Protein 9GHK (pdb70)

Radius of gyration: 14.53 Å; Cα contacts (8 Å, |Δi|>4): 313; chains: 3; bounding box: 28×45×26 Å

Nearest PDB structures (foldseek):
  3uf4-assembly1_A  TM=1.000E+00  e=3.881E-10  Mus musculus
  7a2n-assembly3_C  TM=9.849E-01  e=8.789E-10  Homo sapiens
  4rty-assembly1_A  TM=9.835E-01  e=8.083E-09  Gallus gallus
  4rtv-assembly1_A  TM=9.738E-01  e=1.021E-08  Gallus gallus
  7a32-assembly1_A  TM=9.424E-01  e=4.779E-09  Gallus gallus

Solvent-accessible surface area: 6834 Å² total; per-residue (Å²): 96,43,22,76,41,73,63,2,28,2,28,68,100,12,143,37,167,62,169,96,16,16,68,12,99,147,32,8,85,0,61,20,81,67,14,74,144,8,79,95,0,60,0,95,2,88,94,85,41,110,64,7,99,0,8,0,36,50,0,7,17,76,153,53,38,29,3,14,8,78,40,96,11,188,86,170,87,34,10,44,2,112,143,32,22,77,0,61,43,80,50,65,101,116,42,42,57,49,57,0,95,0,81,106,86,38,66,66,9,72,0,0,4,1,8,2,1,72,116,120,7,31,46,4,83,28

Organism: Homo sapiens (NCBI:txid9606)

GO terms:
  GO:0004713 protein tyrosine kinase activity (F, IDA)
  GO:0045121 membrane raft (C, IDA)
  GO:0030101 natural killer cell activation (P, IDA)
  GO:0004715 non-membrane spanning protein tyrosine kinase activity (F, IDA)
  GO:0016004 phospholipase activator activity (F, IDA)
  GO:0030425 dendrite (C, IDA)
  GO:0007216 G protein-coupled glutamate receptor signaling pathway (P, IDA)
  GO:0003015 heart process (P, IGI)
  GO:0004713 protein tyrosine kinase activity (F, TAS)
  GO:0045121 membrane raft (C, TAS)
  GO:1905477 positive regulation of protein localization to membrane (P, TAS)
  GO:0097062 dendritic spine maintenance (P, TAS)
  GO:0048156 tau protein binding (F, TAS)
  GO:0035556 intracellular signal transduction (P, IMP)
  GO:0045121 membrane raft (C, IMP)
  GO:1904646 cellular response to amyloid-beta (P, IMP)
  GO:0097110 scaffold protein binding (F, IPI)
  GO:0043274 phospholipase binding (F, IPI)
  GO:0019899 enzyme binding (F, IPI)
  GO:0001664 G protein-coupled receptor binding (F, IPI)

Sequence (126 aa):
GGTGVVTLFVALYDYEEARRTEEDDLSFHHKGEKFQILNSSEGDWWEARRSLTTGETGYIPSNYVAPVTLFVALYDYEARTEDDLSFHKGEKFQILNSSSEGDWWEARSLTTGEETGYIPSNYVAPVSLPTPPT

Secondary structure (DSSP, 8-state):
---S--EEEESS-B--SSTTBPPB-TT-EEEEEE-TTSSEEEEEETTT--EEEEEGGGEEE-/--EEESS-B---STTBPPB-TT-EEEEEE-SSSSEEEEEETTT--EEEEEGGGEEE-/-PPPP--

InterPro domains:
  IPR000719 Protein kinase domain [PS50011] (271-524)
  IPR000980 SH2 domain [PF00017] (149-231)
  IPR000980 SH2 domain [PS50001] (149-246)
  IPR000980 SH2 domain [SM00252] (147-237)
  IPR001245 Serine-threonine/tyrosine-protein kinase, catalytic domain [PF07714] (271-520)
  IPR001245 Serine-threonine/tyrosine-protein kinase, catalytic domain [PR00109] (342-355)
  IPR001245 Serine-threonine/tyrosine-protein kinase, catalytic domain [PR00109] (380-398)
  IPR001245 Serine-threonine/tyrosine-protein kinase, catalytic domain [PR00109] (428-438)
  IPR001245 Serine-threonine/tyrosine-protein kinase, catalytic domain [PR00109] (447-469)
  IPR001245 Serine-threonine/tyrosine-protein kinase, catalytic domain [PR00109] (491-513)
  IPR001452 SH3 domain [PF00018] (88-135)
  IPR001452 SH3 domain [PR00452] (85-95)
  IPR001452 SH3 domain [PR00452] (99-114)
  IPR001452 SH3 domain [PR00452] (116-125)
  IPR001452 SH3 domain [PR00452] (129-141)
  IPR001452 SH3 domain [PS50002] (82-143)
  IPR001452 SH3 domain [SM00326] (85-142)
  IPR008266 Tyrosine-protein kinase, active site [PS00109] (386-398)
  IPR011009 Protein kinase-like domain superfamily [SSF56112] (258-529)
  IPR017441 Protein kinase, ATP binding site [PS00107] (277-299)

Foldseek 3Di:
DDDPAFKKFFCAFADDPDPQADTDGGGWIWGWDACPVPQWTWIATPVPRDTGIDGPVRIDHD/DKKFFCAFDDDPDDFEDGDGGGWIWDFDACPPPQWTWIATPVPRDIGTDRNVRIDDD/DDDDDPD

B-factor: mean 19.96, std 8.54, range [9.59, 63.03]

Structure (mmCIF, N/CA/C/O backbone):
data_9GHK
#
_entry.id   9GHK
#
_cell.length_a   35.631
_cell.length_b   54.163
_cell.length_c   66.868
_cell.angle_alpha   90.00
_cell.angle_beta   90.00
_cell.angle_gamma   90.00
#
_symmetry.space_group_name_H-M   'P 21 21 21'
#
loop_
_entity.id
_entity.type
_entity.pdbx_description
1 polymer 'Isoform 2 of Tyrosine-protein kinase Fyn'
2 polymer 'Tau peptide ARG-THR-PRO-SER-LEU-PRO-THR-PRO-PRO-THR'
3 non-polymer 'SODIUM ION'
4 water water
#
loop_
_atom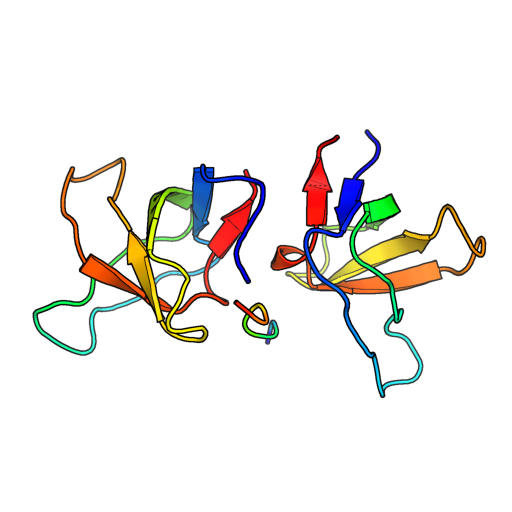_site.group_PDB
_atom_site.id
_atom_site.type_symbol
_atom_site.label_atom_id
_atom_site.label_alt_id
_atom_site.label_comp_id
_atom_site.label_asym_id
_atom_site.label_entity_id
_atom_site.label_seq_id
_atom_site.pdbx_PDB_ins_code
_atom_site.Cartn_x
_atom_site.Cartn_y
_atom_site.Cartn_z
_atom_site.occupancy
_atom_site.B_iso_or_equiv
_atom_site.auth_seq_id
_atom_site.auth_comp_id
_atom_site.auth_asym_id
_atom_site.auth_atom_id
_atom_site.pdbx_PDB_model_num
ATOM 1 N N . GLY A 1 1 ? 45.341 31.815 5.664 1.00 42.59 80 GLY A N 1
ATOM 2 C CA . GLY A 1 1 ? 44.249 30.748 5.477 1.00 33.03 80 GLY A CA 1
ATOM 3 C C . GLY A 1 1 ? 42.950 31.468 5.100 1.00 30.32 80 GLY A C 1
ATOM 4 O O . GLY A 1 1 ? 42.543 32.394 5.830 1.00 27.16 80 GLY A O 1
ATOM 5 N N . GLY A 1 2 ? 42.312 31.129 3.977 1.00 23.37 81 GLY A N 1
ATOM 6 C CA . GLY A 1 2 ? 41.092 31.836 3.547 1.00 22.40 81 GLY A CA 1
ATOM 7 C C . GLY A 1 2 ? 40.029 30.924 2.985 1.00 23.27 81 GLY A C 1
ATOM 8 O O . GLY A 1 2 ? 40.130 29.699 3.121 1.00 23.41 81 GLY A O 1
ATOM 9 N N . THR A 1 3 ? 38.999 31.525 2.379 1.00 19.89 82 THR A N 1
ATOM 10 C CA . THR A 1 3 ? 37.893 30.788 1.713 1.00 23.01 82 THR A CA 1
ATOM 11 C C . THR A 1 3 ? 38.057 30.776 0.184 1.00 30.35 82 THR A C 1
ATOM 12 O O . THR A 1 3 ? 38.159 31.868 -0.386 1.00 32.69 82 THR A O 1
ATOM 16 N N . GLY A 1 4 ? 37.974 29.601 -0.465 1.00 26.31 83 GLY A N 1
ATOM 17 C CA . GLY A 1 4 ? 38.203 29.489 -1.927 1.00 30.68 83 GLY A CA 1
ATOM 18 C C . GLY A 1 4 ? 37.069 30.099 -2.742 1.00 26.27 83 GLY A C 1
ATOM 19 O O . GLY A 1 4 ? 37.264 30.401 -3.936 1.00 42.93 83 GLY A O 1
ATOM 20 N N A VAL A 1 5 ? 35.876 30.199 -2.158 0.50 29.20 84 VAL A N 1
ATOM 21 N N B VAL A 1 5 ? 35.905 30.271 -2.092 0.50 25.23 84 VAL A N 1
ATOM 22 C CA A VAL A 1 5 ? 34.727 30.906 -2.789 0.50 26.69 84 VAL A CA 1
ATOM 23 C CA B VAL A 1 5 ? 34.667 30.905 -2.642 0.50 18.70 84 VAL A CA 1
ATOM 24 C C A VAL A 1 5 ? 34.735 32.325 -2.217 0.50 22.50 84 VAL A C 1
ATOM 25 C C B VAL A 1 5 ? 34.525 32.312 -2.066 0.50 20.29 84 VAL A C 1
ATOM 26 O O A VAL A 1 5 ? 35.457 32.534 -1.215 0.50 26.71 84 VAL A O 1
ATOM 27 O O B VAL A 1 5 ? 34.815 32.499 -0.878 0.50 15.45 84 VAL A O 1
ATOM 34 N N . THR A 1 6 ? 34.027 33.275 -2.843 1.00 19.31 85 THR A N 1
ATOM 35 C CA . THR A 1 6 ? 33.973 34.669 -2.336 1.00 19.73 85 THR A CA 1
ATOM 36 C C . THR A 1 6 ? 32.545 35.208 -2.260 1.00 19.45 85 THR A C 1
ATOM 37 O O . THR A 1 6 ? 32.472 36.287 -1.657 1.00 21.20 85 THR A O 1
ATOM 41 N N . LEU A 1 7 ? 31.523 34.460 -2.738 1.00 19.50 86 LEU A N 1
ATOM 42 C CA . LEU A 1 7 ? 30.069 34.881 -2.774 1.00 16.59 86 LEU A CA 1
ATOM 43 C C . LEU A 1 7 ? 29.256 34.043 -1.786 1.00 15.07 86 LEU A C 1
ATOM 44 O O . LEU A 1 7 ? 29.235 32.786 -1.872 1.00 17.72 86 LEU A O 1
ATOM 49 N N . PHE A 1 8 ? 28.712 34.685 -0.772 1.00 14.53 87 PHE A N 1
ATOM 50 C CA . PHE A 1 8 ? 28.131 34.089 0.439 1.00 12.98 87 PHE A CA 1
ATOM 51 C C . PHE A 1 8 ? 26.717 34.569 0.612 1.00 12.95 87 PHE A C 1
ATOM 52 O O . PHE A 1 8 ? 26.334 35.658 0.126 1.00 16.28 87 PHE A O 1
ATOM 60 N N . VAL A 1 9 ? 25.937 33.804 1.328 1.00 13.85 88 VAL A N 1
ATOM 61 C CA . VAL A 1 9 ? 24.546 34.073 1.698 1.00 13.96 88 VAL A CA 1
ATOM 62 C C . VAL A 1 9 ? 24.407 34.008 3.205 1.00 12.99 88 VAL A C 1
AT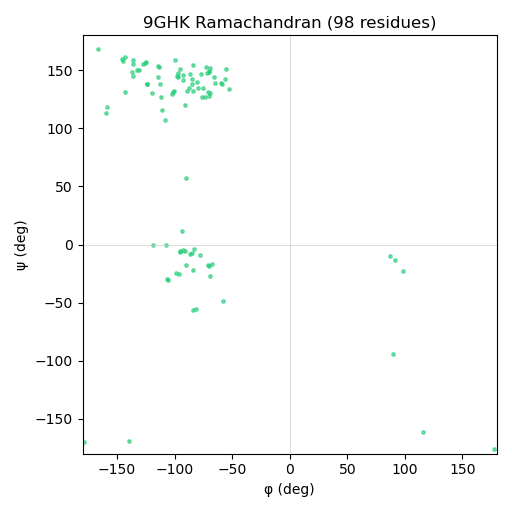OM 63 O O . VAL A 1 9 ? 24.908 33.093 3.861 1.00 14.25 88 VAL A O 1
ATOM 67 N N . ALA A 1 10 ? 23.650 34.938 3.771 1.00 14.31 89 ALA A N 1
ATOM 68 C CA . ALA A 1 10 ? 23.278 34.927 5.207 1.00 15.92 89 ALA A CA 1
ATOM 69 C C . ALA A 1 10 ? 22.277 33.804 5.498 1.00 13.93 89 ALA A C 1
ATOM 70 O O . ALA A 1 10 ? 21.253 33.636 4.777 1.00 13.87 89 ALA A O 1
ATOM 72 N N . LEU A 1 11 ? 22.602 33.048 6.550 1.00 13.97 90 LEU A N 1
ATOM 73 C CA . LEU A 1 11 ? 21.733 31.965 7.031 1.00 14.29 90 LEU A CA 1
ATOM 74 C C . LEU A 1 11 ? 20.746 32.475 8.075 1.00 14.28 90 LEU A C 1
ATOM 75 O O . LEU A 1 11 ? 19.770 31.766 8.387 1.00 16.30 90 LEU A O 1
ATOM 80 N N . TYR A 1 12 ? 20.997 33.635 8.661 1.00 14.43 91 TYR A N 1
ATOM 81 C CA . TYR A 1 12 ? 20.258 34.178 9.811 1.00 14.56 91 TYR A CA 1
ATOM 82 C C . TYR A 1 12 ? 20.228 35.690 9.627 1.00 13.99 91 TYR A C 1
ATOM 83 O O . TYR A 1 12 ? 21.100 36.271 8.973 1.00 14.94 91 TYR A O 1
ATOM 92 N N . ASP A 1 13 ? 19.273 36.310 10.301 1.00 14.30 92 ASP A N 1
ATOM 93 C CA . ASP A 1 13 ? 19.267 37.761 10.521 1.00 15.75 92 ASP A CA 1
ATOM 94 C C . ASP A 1 13 ? 20.394 38.111 11.490 1.00 12.31 92 ASP A C 1
ATOM 95 O O . ASP A 1 13 ? 20.695 37.338 12.411 1.00 16.45 92 ASP A O 1
ATOM 100 N N . TYR A 1 14 ? 20.948 39.287 11.318 1.00 13.31 93 TYR A N 1
ATOM 101 C CA . TYR A 1 14 ? 21.968 39.846 12.243 1.00 13.96 93 TYR A CA 1
ATOM 102 C C . TYR A 1 14 ? 21.787 41.355 12.400 1.00 13.89 93 TYR A C 1
ATOM 103 O O . TYR A 1 14 ? 21.703 42.065 11.398 1.00 15.96 93 TYR A O 1
ATOM 112 N N A GLU A 1 15 ? 21.812 41.808 13.654 0.50 16.39 94 GLU A N 1
ATOM 113 N N B GLU A 1 15 ? 21.797 41.821 13.652 0.50 16.33 94 GLU A N 1
ATOM 114 C CA A GLU A 1 15 ? 21.813 43.230 14.054 0.50 17.21 94 GLU A CA 1
ATOM 115 C CA B GLU A 1 15 ? 21.780 43.250 14.049 0.50 17.79 94 GLU A CA 1
ATOM 116 C C A GLU A 1 15 ? 23.234 43.646 14.446 0.50 15.32 94 GLU A C 1
ATOM 117 C C B GLU A 1 15 ? 23.201 43.661 14.454 0.50 16.11 94 GLU A C 1
ATOM 118 O O A GLU A 1 15 ? 23.820 43.047 15.371 0.50 17.97 94 GLU A O 1
ATOM 119 O O B GLU A 1 15 ? 23.764 43.049 15.381 0.50 18.88 94 GLU A O 1
ATOM 130 N N . ALA A 1 16 ? 23.734 44.661 13.767 1.00 14.82 95 ALA A N 1
ATOM 131 C CA . ALA A 1 16 ? 25.050 45.228 14.071 1.00 15.64 95 ALA A CA 1
ATOM 132 C C . ALA A 1 16 ? 25.212 45.417 15.593 1.00 17.46 95 ALA A C 1
ATOM 133 O O . ALA A 1 16 ? 24.316 45.952 16.227 1.00 18.74 95 ALA A O 1
ATOM 135 N N A ARG A 1 17 ? 26.373 45.026 16.134 0.50 19.95 96 ARG A N 1
ATOM 136 N N B ARG A 1 17 ? 26.375 45.030 16.143 0.50 17.54 96 ARG A N 1
ATOM 137 C CA A ARG A 1 17 ? 26.698 45.183 17.576 0.50 19.90 96 ARG A CA 1
ATOM 138 C CA B ARG A 1 17 ? 26.721 45.221 17.582 0.50 16.86 96 ARG A CA 1
ATOM 139 C C A ARG A 1 17 ? 27.713 46.333 17.749 0.50 21.29 96 ARG A C 1
ATOM 140 C C B ARG A 1 17 ? 27.652 46.426 17.753 0.50 18.01 96 ARG A C 1
ATOM 141 O O A ARG A 1 17 ? 28.043 46.686 18.900 0.50 22.56 96 ARG A O 1
ATOM 142 O O B ARG A 1 17 ? 27.922 46.850 18.896 0.50 23.43 96 ARG A O 1
ATOM 157 N N . THR A 1 18 ? 28.177 46.910 16.637 1.00 18.59 97 THR A N 1
ATOM 158 C CA . THR A 1 18 ? 29.111 48.040 16.629 1.00 18.29 97 THR A CA 1
ATOM 159 C C . THR A 1 18 ? 28.916 48.781 15.305 1.00 18.71 97 THR A C 1
ATOM 160 O O . THR A 1 18 ? 28.369 48.190 14.336 1.00 20.42 97 THR A O 1
ATOM 164 N N A GLU A 1 19 ? 29.367 50.024 15.253 0.50 21.79 98 GLU A N 1
ATOM 165 N N B GLU A 1 19 ? 29.362 50.034 15.279 0.50 23.77 98 GLU A N 1
ATOM 166 C CA A GLU A 1 19 ? 29.133 50.919 14.092 0.50 22.70 98 GLU A CA 1
ATOM 167 C CA B GLU A 1 19 ? 29.248 50.953 14.115 0.50 25.50 98 GLU A CA 1
ATOM 168 C C A GLU A 1 19 ? 29.763 50.329 12.813 0.50 20.03 98 GLU A C 1
ATOM 169 C C B GLU A 1 19 ? 29.715 50.258 12.832 0.50 20.35 98 GLU A C 1
ATOM 170 O O A GLU A 1 19 ? 29.235 50.569 11.733 0.50 21.69 98 GLU A O 1
ATOM 171 O O B GLU A 1 19 ? 28.996 50.294 11.825 0.50 22.07 98 GLU A O 1
ATOM 182 N N . ASP A 1 20 ? 30.848 49.559 12.906 1.00 20.55 99 ASP A N 1
ATOM 183 C CA . ASP A 1 20 ? 31.507 49.006 11.708 1.00 21.24 99 ASP A CA 1
ATOM 184 C C . ASP A 1 20 ? 30.956 47.643 11.307 1.00 17.16 99 ASP A C 1
ATOM 185 O O . ASP A 1 20 ? 31.398 47.161 10.274 1.00 17.66 99 ASP A O 1
ATOM 190 N N . ASP A 1 21 ? 30.021 47.087 12.063 1.00 15.14 100 ASP A N 1
ATOM 191 C CA . ASP A 1 21 ? 29.290 45.898 11.630 1.00 14.19 100 ASP A CA 1
ATOM 192 C C . ASP A 1 21 ? 28.287 46.224 10.516 1.00 15.17 100 ASP A C 1
ATOM 193 O O . ASP A 1 21 ? 27.653 47.274 10.561 1.00 16.36 100 ASP A O 1
ATOM 198 N N . LEU A 1 22 ? 27.973 45.231 9.663 1.00 13.78 101 LEU A N 1
ATOM 199 C CA . LEU A 1 22 ? 26.725 45.241 8.862 1.00 12.74 101 LEU A CA 1
ATOM 200 C C . LEU A 1 22 ? 25.626 44.633 9.711 1.00 12.49 101 LEU A C 1
ATOM 201 O O . LEU A 1 22 ? 25.872 43.718 10.461 1.00 19.33 101 LEU A O 1
ATOM 206 N N . SER A 1 23 ? 24.412 45.128 9.516 1.00 13.81 102 SER A N 1
ATOM 207 C CA . SER A 1 23 ? 23.187 44.393 9.817 1.00 14.93 102 SER A CA 1
ATOM 208 C C . SER A 1 23 ? 22.716 43.713 8.524 1.00 12.64 102 SER A C 1
ATOM 209 O O . SER A 1 23 ? 22.940 44.237 7.420 1.00 15.63 102 SER A O 1
ATOM 212 N N . PHE A 1 24 ? 22.026 42.586 8.656 1.00 14.36 103 PHE A N 1
ATOM 213 C CA . PHE A 1 24 ? 21.559 41.918 7.431 1.00 14.47 103 PHE A CA 1
ATOM 214 C C . PHE A 1 24 ? 20.427 40.982 7.783 1.00 12.97 103 PHE A C 1
ATOM 215 O O . PHE A 1 24 ? 20.150 40.713 8.984 1.00 14.31 103 PHE A O 1
ATOM 223 N N A HIS A 1 25 ? 19.748 40.521 6.740 0.50 15.09 104 HIS A N 1
ATOM 224 N N B HIS A 1 25 ? 19.785 40.500 6.732 0.50 15.43 104 HIS A N 1
ATOM 225 C CA A HIS A 1 25 ? 18.661 39.536 6.846 0.50 13.97 104 HIS A CA 1
ATOM 226 C CA B HIS A 1 25 ? 18.676 39.547 6.819 0.50 14.53 104 HIS A CA 1
ATOM 227 C C A HIS A 1 25 ? 19.043 38.237 6.157 0.50 14.78 104 HIS A C 1
ATOM 228 C C B HIS A 1 25 ? 19.046 38.235 6.152 0.50 14.98 104 HIS A C 1
ATOM 229 O O A HIS A 1 25 ? 19.845 38.237 5.190 0.50 15.39 104 HIS A O 1
ATOM 230 O O B HIS A 1 25 ? 19.848 38.227 5.189 0.50 15.76 104 HIS A O 1
ATOM 243 N N . LYS A 1 26 ? 18.411 37.163 6.618 1.00 14.46 105 LYS A N 1
ATOM 244 C CA . LYS A 1 26 ? 18.585 35.831 5.996 1.00 14.23 105 LYS A CA 1
ATOM 245 C C . LYS A 1 26 ? 18.399 35.949 4.481 1.00 16.13 105 LYS A C 1
ATOM 246 O O . LYS A 1 26 ? 17.382 36.594 4.047 1.00 15.49 105 LYS A O 1
ATOM 252 N N . GLY A 1 27 ? 19.282 35.361 3.700 1.00 16.28 106 GLY A N 1
ATOM 253 C CA . GLY A 1 27 ? 19.178 35.397 2.235 1.00 15.20 106 GLY A CA 1
ATOM 254 C C . GLY A 1 27 ? 20.051 36.447 1.587 1.00 13.12 106 GLY A C 1
ATOM 255 O O . GLY A 1 27 ? 20.272 36.370 0.390 1.00 14.21 106 GLY A O 1
ATOM 256 N N . GLU A 1 28 ? 20.422 37.473 2.345 1.00 13.51 107 GLU A N 1
ATOM 257 C CA . GLU A 1 28 ? 21.230 38.601 1.809 1.00 12.91 107 GLU A CA 1
ATOM 258 C C . GLU A 1 28 ? 22.522 38.041 1.267 1.00 14.20 107 GLU A C 1
ATOM 259 O O . GLU A 1 28 ? 23.141 37.115 1.934 1.00 14.28 107 GLU A O 1
ATOM 265 N N . LYS A 1 29 ? 22.964 38.526 0.103 1.00 15.63 108 LYS A N 1
ATOM 266 C CA . LYS A 1 29 ? 24.232 38.091 -0.524 1.00 18.75 108 LYS A CA 1
ATOM 267 C C . LYS A 1 29 ? 25.390 39.040 -0.224 1.00 17.37 108 LYS A C 1
ATOM 268 O O . LYS A 1 29 ? 25.174 40.198 -0.135 1.00 21.62 108 LYS A O 1
ATOM 274 N N . PHE A 1 30 ? 26.566 38.483 -0.130 1.00 17.09 109 PHE A N 1
ATOM 275 C CA . PHE A 1 30 ? 27.798 39.193 0.229 1.00 17.34 109 PHE A CA 1
ATOM 276 C C . PHE A 1 30 ? 28.950 38.786 -0.656 1.00 15.14 109 PHE A C 1
ATOM 277 O O . PHE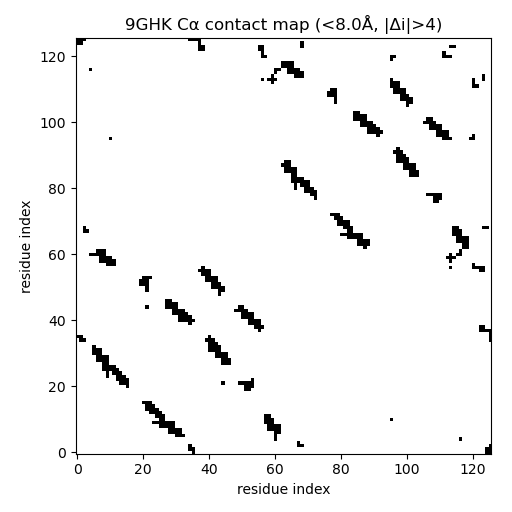 A 1 30 ? 29.097 37.617 -1.011 1.00 14.04 109 PHE A O 1
ATOM 285 N N . GLN A 1 31 ? 29.828 39.752 -0.950 1.00 13.64 110 GLN A N 1
ATOM 286 C CA . GLN A 1 31 ? 31.196 39.457 -1.421 1.00 13.52 110 GLN A CA 1
ATOM 287 C C . GLN A 1 31 ? 32.117 39.634 -0.180 1.00 11.35 110 GLN A C 1
ATOM 288 O O . GLN A 1 31 ? 32.024 40.618 0.748 1.00 12.86 110 GLN A O 1
ATOM 294 N N . ILE A 1 32 ? 32.977 38.648 0.023 1.00 14.64 111 ILE A N 1
ATOM 295 C CA . ILE A 1 32 ? 33.881 38.689 1.194 1.00 16.46 111 ILE A CA 1
ATOM 296 C C . ILE A 1 32 ? 35.146 39.414 0.776 1.00 14.13 111 ILE A C 1
ATOM 297 O O . ILE A 1 32 ? 35.694 39.117 -0.330 1.00 14.37 111 ILE A O 1
ATOM 302 N N . LEU A 1 33 ? 35.559 40.358 1.627 1.00 11.59 112 LEU A N 1
ATOM 303 C CA . LEU A 1 33 ? 36.693 41.242 1.313 1.00 12.88 112 LEU A CA 1
ATOM 304 C C . LEU A 1 33 ? 37.929 40.879 2.125 1.00 12.47 112 LEU A C 1
ATOM 305 O O . LEU A 1 33 ? 39.064 41.202 1.707 1.00 12.89 112 LEU A O 1
ATOM 310 N N . ASN A 1 34 ? 37.721 40.334 3.327 1.00 11.56 113 ASN A N 1
ATOM 311 C CA . ASN A 1 34 ? 38.866 39.953 4.201 1.00 12.01 113 ASN A CA 1
ATOM 312 C C . ASN A 1 34 ? 38.321 38.933 5.185 1.00 13.46 113 ASN A C 1
ATOM 313 O O . ASN A 1 34 ? 37.466 39.216 6.011 1.00 14.50 113 ASN A O 1
ATOM 318 N N . SER A 1 35 ? 38.871 37.731 5.125 1.00 13.00 114 SER A N 1
ATOM 319 C CA . SER A 1 35 ? 38.491 36.638 6.039 1.00 12.69 114 SER A CA 1
ATOM 320 C C . SER A 1 35 ? 39.614 36.375 7.053 1.00 13.06 114 SER A C 1
ATOM 321 O O . SER A 1 35 ? 39.526 35.472 7.907 1.00 13.29 114 SER A O 1
ATOM 324 N N . SER A 1 36 ? 40.709 37.114 6.956 1.00 12.82 115 SER A N 1
ATOM 325 C CA . SER A 1 36 ? 41.985 36.748 7.640 1.00 13.87 115 SER A CA 1
ATOM 326 C C . SER A 1 36 ? 41.915 36.840 9.186 1.00 13.57 115 SER A C 1
ATOM 327 O O . SER A 1 36 ? 42.814 36.285 9.805 1.00 19.93 115 SER A O 1
ATOM 330 N N . GLU A 1 37 ? 40.917 37.520 9.774 1.00 14.95 116 GLU A N 1
ATOM 331 C CA . GLU A 1 37 ? 40.738 37.649 11.258 1.00 16.45 116 GLU A CA 1
ATOM 332 C C . GLU A 1 37 ? 39.944 36.472 11.837 1.00 14.62 116 GLU A C 1
ATOM 333 O O . GLU A 1 37 ? 39.821 36.384 13.070 1.00 18.07 116 GLU A O 1
ATOM 339 N N . GLY A 1 38 ? 39.393 35.607 10.989 1.00 16.38 117 GLY A N 1
ATOM 340 C CA . GLY A 1 38 ? 38.760 34.391 11.489 1.00 16.57 117 GLY A CA 1
ATOM 341 C C . GLY A 1 38 ? 37.291 34.565 11.805 1.00 15.05 117 GLY A C 1
ATOM 342 O O . GLY A 1 38 ? 36.412 34.366 10.889 1.00 19.35 117 GLY A O 1
ATOM 343 N N . ASP A 1 39 ? 36.977 34.872 13.063 1.00 15.20 118 ASP A N 1
ATOM 344 C CA . ASP A 1 39 ? 35.553 34.862 13.530 1.00 15.23 118 ASP A CA 1
ATOM 345 C C . ASP A 1 39 ? 34.720 36.001 12.913 1.00 14.62 118 ASP A C 1
ATOM 346 O O . ASP A 1 39 ? 33.520 35.852 12.788 1.00 17.25 118 ASP A O 1
ATOM 351 N N . TRP A 1 40 ? 35.393 37.081 12.554 1.00 13.02 119 TRP A N 1
ATOM 352 C CA . TRP A 1 40 ? 34.759 38.278 11.943 1.00 12.12 119 TRP A CA 1
ATOM 353 C C . TRP A 1 40 ? 35.364 38.483 10.565 1.00 12.60 119 TRP A C 1
ATOM 354 O O . TRP A 1 40 ? 36.596 38.573 10.482 1.00 12.96 119 TRP A O 1
ATOM 365 N N . TRP A 1 41 ? 34.509 38.665 9.565 1.00 13.74 120 TRP A N 1
ATOM 366 C CA . TRP A 1 41 ? 34.918 38.888 8.164 1.00 13.26 120 TRP A CA 1
ATOM 367 C C . TRP A 1 41 ? 34.508 40.287 7.736 1.00 13.05 120 TRP A C 1
ATOM 368 O O . TRP A 1 41 ? 33.406 40.709 8.103 1.00 12.64 120 TRP A O 1
ATOM 379 N N . GLU A 1 42 ? 35.332 40.913 6.916 1.00 12.15 121 GLU A N 1
ATOM 380 C CA . GLU A 1 42 ? 34.857 42.140 6.245 1.00 13.09 121 GLU A CA 1
ATOM 381 C C . GLU A 1 42 ? 34.156 41.694 4.970 1.00 13.44 121 GLU A C 1
ATOM 382 O O . GLU A 1 42 ? 34.710 40.865 4.206 1.00 13.57 121 GLU A O 1
ATOM 388 N N . ALA A 1 43 ? 32.981 42.266 4.692 1.00 14.74 122 ALA A N 1
ATOM 389 C CA . ALA A 1 43 ? 32.169 41.898 3.537 1.00 15.19 122 ALA A CA 1
ATOM 390 C C . ALA A 1 43 ? 31.507 43.135 2.958 1.00 15.21 122 ALA A C 1
ATOM 391 O O . ALA A 1 43 ? 31.396 44.165 3.690 1.00 14.69 122 ALA A O 1
ATOM 393 N N A ARG A 1 44 ? 31.106 43.027 1.692 0.50 17.72 123 ARG A N 1
ATOM 394 N N B ARG A 1 44 ? 31.098 43.023 1.696 0.50 17.53 123 ARG A N 1
ATOM 395 C CA A ARG A 1 44 ? 30.214 43.982 1.041 0.50 17.28 123 ARG A CA 1
ATOM 396 C CA B ARG A 1 44 ? 30.222 43.985 1.033 0.50 15.44 123 ARG A CA 1
ATOM 397 C C A ARG A 1 44 ? 28.861 43.332 0.913 0.50 15.74 123 ARG A C 1
ATOM 398 C C B ARG A 1 44 ? 28.866 43.340 0.904 0.50 14.53 123 ARG A C 1
ATOM 399 O O A ARG A 1 44 ? 28.736 42.287 0.288 0.50 17.33 123 ARG A O 1
ATOM 400 O O B ARG A 1 44 ? 28.744 42.290 0.288 0.50 16.12 123 ARG A O 1
ATOM 415 N N . SER A 1 45 ? 27.832 44.034 1.376 1.00 18.03 124 SER A N 1
ATOM 416 C CA . SER A 1 45 ? 26.447 43.624 1.113 1.00 14.70 124 SER A CA 1
ATOM 417 C C . SER A 1 45 ? 26.151 43.844 -0.352 1.00 14.30 124 SER A C 1
ATOM 418 O O . SER A 1 45 ? 26.278 45.001 -0.791 1.00 18.63 124 SER A O 1
ATOM 421 N N . LEU A 1 46 ? 25.609 42.884 -1.088 1.00 14.29 125 LEU A N 1
ATOM 422 C CA . LEU A 1 46 ? 25.233 43.052 -2.493 1.00 13.09 125 LEU A CA 1
ATOM 423 C C . LEU A 1 46 ? 23.813 43.663 -2.541 1.00 12.52 125 LEU A C 1
ATOM 424 O O . LEU A 1 46 ? 23.356 43.948 -3.658 1.00 15.42 125 LEU A O 1
ATOM 429 N N . THR A 1 47 ? 23.118 43.804 -1.414 1.00 13.39 126 THR A N 1
ATOM 430 C CA . THR A 1 47 ? 21.853 44.588 -1.322 1.00 12.97 126 THR A CA 1
ATOM 431 C C . THR A 1 47 ? 22.159 46.090 -1.191 1.00 14.01 126 THR A C 1
ATOM 432 O O . THR A 1 47 ? 21.667 46.878 -2.026 1.00 15.26 126 THR A O 1
ATOM 436 N N . THR A 1 48 ? 22.949 46.493 -0.192 1.00 15.11 127 THR A N 1
ATOM 437 C CA . THR A 1 48 ? 23.142 47.914 0.179 1.00 14.25 127 THR A CA 1
ATOM 438 C C . THR A 1 48 ? 24.383 48.483 -0.464 1.00 15.97 127 THR A C 1
ATOM 439 O O . THR A 1 48 ? 24.485 49.738 -0.522 1.00 16.78 127 THR A O 1
ATOM 443 N N . GLY A 1 49 ? 25.376 47.688 -0.800 1.00 16.27 128 GLY A N 1
ATOM 444 C CA . GLY A 1 49 ? 26.663 48.229 -1.280 1.00 18.94 128 GLY A CA 1
ATOM 445 C C . GLY A 1 49 ? 27.599 48.545 -0.122 1.00 19.07 128 GLY A C 1
ATOM 446 O O . GLY A 1 49 ? 28.744 48.954 -0.395 1.00 21.54 128 GLY A O 1
ATOM 447 N N . GLU A 1 50 ? 27.09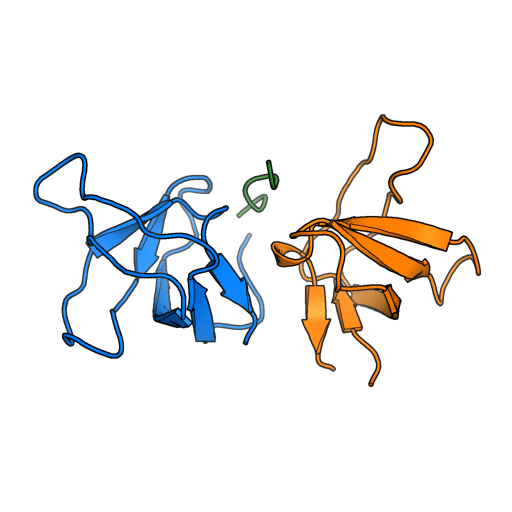9 48.494 1.109 1.00 18.52 129 GLU A N 1
ATOM 448 C CA . GLU A 1 50 ? 27.852 48.855 2.333 1.00 20.84 129 GLU A CA 1
ATOM 449 C C . GLU A 1 50 ? 28.899 47.812 2.644 1.00 16.63 129 GLU A C 1
ATOM 450 O O . GLU A 1 50 ? 28.685 46.622 2.361 1.00 17.77 129 GLU A O 1
ATOM 456 N N . THR A 1 51 ? 30.010 48.213 3.211 1.00 16.59 130 THR A N 1
ATOM 457 C CA . THR A 1 51 ? 31.116 47.363 3.655 1.00 17.96 130 THR A CA 1
ATOM 458 C C . THR A 1 51 ? 31.196 47.424 5.166 1.00 18.41 130 THR A C 1
ATOM 459 O O . THR A 1 51 ? 31.024 48.493 5.779 1.00 16.35 130 THR A O 1
ATOM 463 N N . GLY A 1 52 ? 31.431 46.243 5.765 1.00 17.13 131 GLY A N 1
ATOM 464 C CA . GLY A 1 52 ? 31.555 46.183 7.219 1.00 17.35 131 GLY A CA 1
ATOM 465 C C . GLY A 1 52 ? 31.758 44.746 7.664 1.00 12.76 131 GLY A C 1
ATOM 466 O O . GLY A 1 52 ? 31.887 43.851 6.776 1.00 13.42 131 GLY A O 1
ATOM 467 N N . TYR A 1 53 ? 31.796 44.555 8.967 1.00 14.12 132 TYR A N 1
ATOM 468 C CA . TYR A 1 53 ? 32.089 43.240 9.587 1.00 12.78 132 TYR A CA 1
ATOM 469 C C . TYR A 1 53 ? 30.802 42.434 9.668 1.00 13.17 132 TYR A C 1
ATOM 470 O O . TYR A 1 53 ? 29.708 42.943 9.993 1.00 16.24 132 TYR A O 1
ATOM 479 N N . ILE A 1 54 ? 30.947 41.129 9.439 1.00 12.95 133 ILE A N 1
ATOM 480 C CA . ILE A 1 54 ? 29.897 40.110 9.657 1.00 13.21 133 ILE A CA 1
ATOM 481 C C . ILE A 1 54 ? 30.506 38.968 10.460 1.00 13.26 133 ILE A C 1
ATOM 482 O O . ILE A 1 54 ? 31.683 38.630 10.265 1.00 13.90 133 ILE A O 1
ATOM 487 N N . PRO A 1 55 ? 29.656 38.284 11.267 1.00 12.73 134 PRO A N 1
ATOM 488 C CA . PRO A 1 55 ? 30.097 37.090 11.957 1.00 12.65 134 PRO A CA 1
ATOM 489 C C . PRO A 1 55 ? 30.208 35.936 10.935 1.00 12.63 134 PRO A C 1
ATOM 490 O O . PRO A 1 55 ? 29.279 35.640 10.197 1.00 13.63 134 PRO A O 1
ATOM 494 N N . SER A 1 56 ? 31.369 35.292 10.892 1.00 13.04 135 SER A N 1
ATOM 495 C CA . SER A 1 56 ? 31.671 34.343 9.797 1.00 12.94 135 SER A CA 1
ATOM 496 C C . SER A 1 56 ? 30.847 33.044 9.851 1.00 15.22 135 SER A C 1
ATOM 497 O O . SER A 1 56 ? 30.752 32.421 8.809 1.00 18.13 135 SER A O 1
ATOM 500 N N . ASN A 1 57 ? 30.255 32.703 10.973 1.00 16.40 136 ASN A N 1
ATOM 501 C CA . ASN A 1 57 ? 29.398 31.491 11.035 1.00 14.13 136 ASN A CA 1
ATOM 502 C C . ASN A 1 57 ? 27.952 31.861 10.776 1.00 13.81 136 ASN A C 1
ATOM 503 O O . ASN A 1 57 ? 27.091 30.994 10.995 1.00 16.40 136 ASN A O 1
ATOM 508 N N . TYR A 1 58 ? 27.669 33.073 10.316 1.00 13.71 137 TYR A N 1
ATOM 509 C CA . TYR A 1 58 ? 26.289 33.450 9.910 1.00 13.39 137 TYR A CA 1
ATOM 510 C C . TYR A 1 58 ? 26.066 33.279 8.399 1.00 14.65 137 TYR A C 1
ATOM 511 O O . TYR A 1 58 ? 24.949 33.562 7.877 1.00 14.53 137 TYR A O 1
ATOM 520 N N . VAL A 1 59 ? 27.106 32.965 7.651 1.00 17.39 138 VAL A N 1
ATOM 521 C CA . VAL A 1 59 ? 27.016 32.944 6.172 1.00 17.48 138 VAL A CA 1
ATOM 522 C C . VAL A 1 59 ? 27.542 31.570 5.684 1.00 15.39 138 VAL A C 1
ATOM 523 O O . VAL A 1 59 ? 28.381 30.910 6.355 1.00 16.50 138 VAL A O 1
ATOM 527 N N . ALA A 1 60 ? 27.056 31.215 4.505 1.00 14.86 139 ALA A N 1
ATOM 528 C CA . ALA A 1 60 ? 27.554 30.008 3.817 1.00 15.12 139 ALA A CA 1
ATOM 529 C C . ALA A 1 60 ? 27.780 30.306 2.354 1.00 14.44 139 ALA A C 1
ATOM 530 O O . ALA A 1 60 ? 27.204 31.256 1.793 1.00 15.60 139 ALA A O 1
ATOM 532 N N . PRO A 1 61 ? 28.599 29.545 1.619 1.00 21.43 140 PRO A N 1
ATOM 533 C CA . PRO A 1 61 ? 28.710 29.708 0.175 1.00 24.35 140 PRO A CA 1
ATOM 534 C C . PRO A 1 61 ? 27.362 29.570 -0.551 1.00 23.20 140 PRO A C 1
ATOM 535 O O . PRO A 1 61 ? 26.521 28.763 -0.127 1.00 21.30 140 PRO A O 1
ATOM 539 N N . VAL A 1 62 ? 27.123 30.376 -1.598 1.00 20.64 141 VAL A N 1
ATOM 540 C CA . VAL A 1 62 ? 25.847 30.316 -2.387 1.00 26.97 141 VAL A CA 1
ATOM 541 C C . VAL A 1 62 ? 25.703 28.954 -3.086 1.00 33.66 141 VAL A C 1
ATOM 542 O O . VAL A 1 62 ? 26.650 28.319 -3.548 1.00 35.72 141 VAL A O 1
ATOM 546 N N . THR B 1 6 ? 26.137 17.707 -8.742 1.00 34.66 85 THR B N 1
ATOM 547 C CA . THR B 1 6 ? 25.579 17.945 -7.371 1.00 30.67 85 THR B CA 1
ATOM 548 C C . THR B 1 6 ? 26.593 17.616 -6.251 1.00 23.12 85 THR B C 1
ATOM 549 O O . THR B 1 6 ? 26.221 17.698 -5.072 1.00 21.69 85 THR B O 1
ATOM 553 N N . LEU B 1 7 ? 27.860 17.381 -6.577 1.00 24.60 86 LEU B N 1
ATOM 554 C CA . LEU B 1 7 ? 28.933 17.182 -5.586 1.00 23.88 86 LEU B CA 1
ATOM 555 C C . LEU B 1 7 ? 29.170 18.483 -4.789 1.00 16.32 86 LEU B C 1
ATOM 556 O O . LEU B 1 7 ? 29.129 19.568 -5.405 1.00 19.68 86 LEU B O 1
ATOM 561 N N . PHE B 1 8 ? 29.494 18.374 -3.488 1.00 13.35 87 PHE B N 1
ATOM 562 C CA . PHE B 1 8 ? 30.007 19.502 -2.675 1.00 12.81 87 PHE B CA 1
ATOM 563 C C . PHE B 1 8 ? 31.435 19.237 -2.264 1.00 13.35 87 PHE B C 1
ATOM 564 O O . PHE B 1 8 ? 31.862 18.072 -2.247 1.00 14.80 87 PHE B O 1
ATOM 572 N N . VAL B 1 9 ? 32.188 20.276 -2.039 1.00 13.59 88 VAL B N 1
ATOM 573 C CA . VAL B 1 9 ? 33.611 20.210 -1.684 1.00 12.52 88 VAL B CA 1
ATOM 574 C C . VAL B 1 9 ? 33.855 20.935 -0.374 1.00 11.77 88 VAL B C 1
ATOM 575 O O . VAL B 1 9 ? 33.338 22.061 -0.221 1.00 14.05 88 VAL B O 1
ATOM 579 N N . ALA B 1 10 ? 34.668 20.394 0.501 1.00 12.43 89 ALA B N 1
ATOM 580 C CA . ALA B 1 10 ? 35.101 21.025 1.758 1.00 11.87 89 ALA B CA 1
ATOM 581 C C . ALA B 1 10 ? 36.043 22.191 1.422 1.00 15.93 89 ALA B C 1
ATOM 582 O O . ALA B 1 10 ? 37.059 22.041 0.725 1.00 17.88 89 ALA B O 1
ATOM 584 N N . LEU B 1 11 ? 35.713 23.370 1.999 1.00 16.37 90 LEU B N 1
ATOM 585 C CA . LEU B 1 11 ? 36.593 24.548 1.873 1.00 13.82 90 LEU B CA 1
ATOM 586 C C . LEU B 1 11 ? 37.690 24.510 2.916 1.00 13.46 90 LEU B C 1
ATOM 587 O O . LEU B 1 11 ? 38.677 25.222 2.740 1.00 14.08 90 LEU B O 1
ATOM 592 N N . TYR B 1 12 ? 37.523 23.781 4.015 1.00 15.53 91 TYR B N 1
ATOM 593 C CA . TYR B 1 12 ? 38.397 23.815 5.188 1.00 16.44 91 TYR B CA 1
ATOM 594 C C . TYR B 1 12 ? 38.470 22.411 5.757 1.00 15.04 91 TYR B C 1
ATOM 595 O O . TYR B 1 12 ? 37.525 21.640 5.565 1.00 16.27 91 TYR B O 1
ATOM 604 N N . ASP B 1 13 ? 39.506 22.141 6.490 1.00 12.66 92 ASP B N 1
ATOM 605 C CA . ASP B 1 13 ? 39.536 20.936 7.337 1.00 13.70 92 ASP B CA 1
ATOM 606 C C . ASP B 1 13 ? 38.556 21.105 8.495 1.00 13.04 92 ASP B C 1
ATOM 607 O O . ASP B 1 13 ? 38.367 22.235 9.005 1.00 13.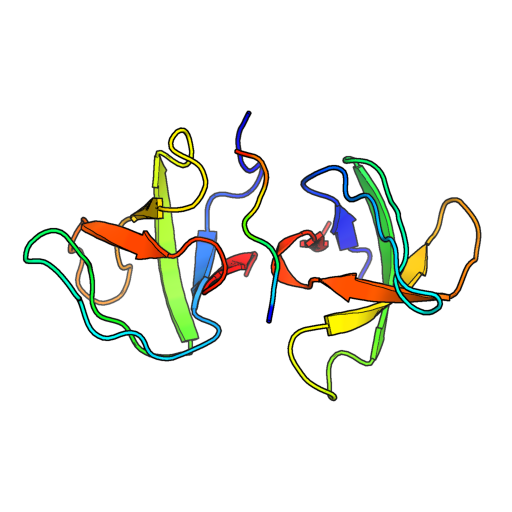74 92 ASP B O 1
ATOM 612 N N . TYR B 1 14 ? 38.001 20.001 8.958 1.00 13.92 93 TYR B N 1
ATOM 613 C CA . TYR B 1 14 ? 37.175 20.020 10.167 1.00 12.68 93 TYR B CA 1
ATOM 614 C C . TYR B 1 14 ? 37.413 18.759 10.974 1.00 12.15 93 TYR B C 1
ATOM 615 O O . TYR B 1 14 ? 37.263 17.654 10.410 1.00 13.86 93 TYR B O 1
ATOM 624 N N . GLU B 1 15 ? 37.642 18.946 12.272 1.00 12.06 94 GLU B N 1
ATOM 625 C CA . GLU B 1 15 ? 37.807 17.825 13.234 1.00 13.73 94 GLU B CA 1
ATOM 626 C C . GLU B 1 15 ? 36.569 17.770 14.106 1.00 13.38 94 GLU B C 1
ATOM 627 O O . GLU B 1 15 ? 36.378 18.617 14.936 1.00 16.49 94 GLU B O 1
ATOM 633 N N . ALA B 1 16 ? 35.766 16.765 13.844 1.00 13.96 95 ALA B N 1
ATOM 634 C CA . ALA B 1 16 ? 34.508 16.501 14.560 1.00 15.35 95 ALA B CA 1
ATOM 635 C C . ALA B 1 16 ? 34.825 15.692 15.822 1.00 14.31 95 ALA B C 1
ATOM 636 O O . ALA B 1 16 ? 35.646 14.759 15.738 1.00 15.12 95 ALA B O 1
ATOM 638 N N . ARG B 1 17 ? 34.188 16.029 16.953 1.00 15.22 96 ARG B N 1
ATOM 639 C CA . ARG B 1 17 ? 34.419 15.347 18.249 1.00 16.49 96 ARG B CA 1
ATOM 640 C C . ARG B 1 17 ? 33.143 14.701 18.756 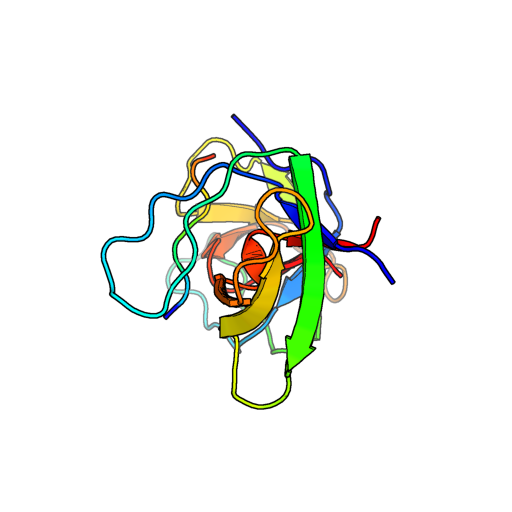1.00 21.14 96 ARG B C 1
ATOM 641 O O . ARG B 1 17 ? 33.209 13.909 19.681 1.00 25.81 96 ARG B O 1
ATOM 649 N N . THR B 1 18 ? 32.074 14.844 18.023 1.00 16.42 97 THR B N 1
ATOM 650 C CA . THR B 1 18 ? 30.810 14.171 18.357 1.00 18.87 97 THR B CA 1
ATOM 651 C C . THR B 1 18 ? 30.617 12.921 17.506 1.00 19.16 97 THR B C 1
ATOM 652 O O . THR B 1 18 ? 31.167 12.846 16.391 1.00 21.41 97 THR B O 1
ATOM 656 N N . GLU B 1 19 ? 29.780 12.015 17.997 1.00 17.35 98 GLU B N 1
ATOM 657 C CA . GLU B 1 19 ? 29.560 10.700 17.361 1.00 20.30 98 GLU B CA 1
ATOM 658 C C . GLU B 1 19 ? 29.081 10.887 15.920 1.00 18.20 98 GLU B C 1
ATOM 659 O O . GLU B 1 19 ? 29.588 10.212 15.015 1.00 23.20 98 GLU B O 1
ATOM 665 N N . ASP B 1 20 ? 28.087 11.743 15.704 1.00 18.28 99 ASP B N 1
ATOM 666 C CA . ASP B 1 20 ? 27.347 11.687 14.416 1.00 19.87 99 ASP B CA 1
ATOM 667 C C . ASP B 1 20 ? 27.924 12.685 13.416 1.00 15.34 99 ASP B C 1
ATOM 668 O O . ASP B 1 20 ? 27.396 12.702 12.291 1.00 15.49 99 ASP B O 1
ATOM 673 N N . ASP B 1 21 ? 28.892 13.530 13.804 1.00 13.55 100 ASP B N 1
ATOM 674 C CA . ASP B 1 21 ? 29.425 14.537 12.866 1.00 12.40 100 ASP B CA 1
ATOM 675 C C . ASP B 1 21 ? 30.640 13.935 12.163 1.00 11.31 100 ASP B C 1
ATOM 676 O O . ASP B 1 21 ? 31.427 13.262 12.839 1.00 14.66 100 ASP B O 1
ATOM 681 N N . LEU B 1 22 ? 30.800 14.225 10.870 1.00 11.54 101 LEU B N 1
ATOM 682 C CA . LEU B 1 22 ? 31.991 13.784 10.108 1.00 12.10 101 LEU B CA 1
ATOM 683 C C . LEU B 1 22 ? 33.175 14.702 10.374 1.00 13.51 101 LEU B C 1
ATOM 684 O O . LEU B 1 22 ? 33.044 15.910 10.248 1.00 13.96 101 LEU B O 1
ATOM 689 N N . SER B 1 23 ? 34.373 14.171 10.503 1.00 13.58 102 SER B N 1
ATOM 690 C CA . SER B 1 23 ? 35.639 14.881 10.267 1.00 12.63 102 SER B CA 1
ATOM 691 C C . SER B 1 23 ? 35.956 14.837 8.780 1.00 12.03 102 SER B C 1
ATOM 692 O O . SER B 1 23 ? 35.624 13.875 8.089 1.00 12.90 102 SER B O 1
ATOM 695 N N . PHE B 1 24 ? 36.726 15.822 8.295 1.00 12.79 103 PHE B N 1
ATOM 696 C CA . PHE B 1 24 ? 37.035 15.841 6.852 1.00 13.56 103 PHE B CA 1
ATOM 697 C C . PHE B 1 24 ? 38.169 16.822 6.649 1.00 13.72 103 PHE B C 1
ATOM 698 O O . PHE B 1 24 ? 38.558 17.603 7.550 1.00 13.70 103 PHE B O 1
ATOM 706 N N . HIS B 1 25 ? 38.717 16.758 5.448 1.00 14.28 104 HIS B N 1
ATOM 707 C CA . HIS B 1 25 ? 39.869 17.574 5.010 1.00 15.03 104 HIS B CA 1
ATOM 708 C C . HIS B 1 25 ? 39.370 18.505 3.911 1.00 14.64 104 HIS B C 1
ATOM 709 O O . HIS B 1 25 ? 38.515 18.178 3.130 1.00 13.30 104 HIS B O 1
ATOM 716 N N . LYS B 1 26 ? 40.064 19.638 3.800 1.00 13.81 105 LYS B N 1
ATOM 717 C CA . LYS B 1 26 ? 39.840 20.555 2.680 1.00 13.64 105 LYS B CA 1
ATOM 718 C C . LYS B 1 26 ? 39.940 19.808 1.359 1.00 13.41 105 LYS B C 1
ATOM 719 O O . LYS B 1 26 ? 40.902 19.031 1.194 1.00 14.80 105 LYS B O 1
ATOM 725 N N . GLY B 1 27 ? 38.994 20.026 0.455 1.00 12.85 106 GLY B N 1
ATOM 726 C CA . GLY B 1 27 ? 38.964 19.337 -0.860 1.00 14.94 106 GLY B CA 1
ATOM 727 C C . GLY B 1 27 ? 38.162 18.026 -0.877 1.00 18.10 106 GLY B C 1
ATOM 728 O O . GLY B 1 27 ? 37.882 17.565 -1.954 1.00 17.78 106 GLY B O 1
ATOM 729 N N . GLU B 1 28 ? 37.828 17.506 0.288 1.00 16.72 107 GLU B N 1
ATOM 730 C CA . GLU B 1 28 ? 37.079 16.215 0.346 1.00 16.92 107 GLU B CA 1
ATOM 731 C C . GLU B 1 28 ? 35.720 16.472 -0.284 1.00 14.45 107 GLU B C 1
ATOM 732 O O . GLU B 1 28 ? 35.068 17.527 -0.049 1.00 17.50 107 GLU B O 1
ATOM 738 N N . LYS B 1 29 ? 35.246 15.531 -1.069 1.00 13.99 108 LYS B N 1
ATOM 739 C CA . LYS B 1 29 ? 33.983 15.591 -1.796 1.00 13.57 108 LYS B CA 1
ATOM 740 C C . LYS B 1 29 ? 32.846 14.893 -1.077 1.00 13.95 108 LYS B C 1
ATOM 741 O O . LYS B 1 29 ? 33.104 13.917 -0.513 1.00 15.13 108 LYS B O 1
ATOM 747 N N . PHE B 1 30 ? 31.654 15.429 -1.184 1.00 14.40 109 PHE B N 1
ATOM 748 C CA . PHE B 1 30 ? 30.471 14.907 -0.484 1.00 12.77 109 PHE B CA 1
ATOM 749 C C . PHE B 1 30 ? 29.260 14.878 -1.414 1.00 12.42 109 PHE B C 1
ATOM 750 O O . PHE B 1 30 ? 29.101 15.752 -2.268 1.00 13.73 109 PHE B O 1
ATOM 758 N N . GLN B 1 31 ? 28.379 13.900 -1.184 1.00 11.43 110 GLN B N 1
ATOM 759 C CA . GLN B 1 31 ? 26.957 13.973 -1.638 1.00 14.53 110 GLN B CA 1
ATOM 760 C C . GLN B 1 31 ? 26.131 14.359 -0.417 1.00 9.59 110 GLN B C 1
ATOM 761 O O . GLN B 1 31 ? 26.285 13.875 0.782 1.00 10.28 110 GLN B O 1
ATOM 767 N N . ILE B 1 32 ? 25.286 15.369 -0.638 1.00 13.00 111 ILE B N 1
ATOM 768 C CA . ILE B 1 32 ? 24.341 15.820 0.419 1.00 13.95 111 ILE B CA 1
ATOM 769 C C . ILE B 1 32 ? 23.104 14.928 0.379 1.00 14.31 111 ILE B C 1
ATOM 770 O O . ILE B 1 32 ? 22.565 14.729 -0.710 1.00 14.94 111 ILE B O 1
ATOM 775 N N . LEU B 1 33 ? 22.730 14.463 1.553 1.00 15.89 112 LEU B N 1
ATOM 776 C CA . LEU B 1 33 ? 21.596 13.517 1.689 1.00 14.26 112 LEU B CA 1
ATOM 777 C C . LEU B 1 33 ? 20.372 14.199 2.266 1.00 13.95 112 LEU B C 1
ATOM 778 O O . LEU B 1 33 ? 19.257 13.753 1.978 1.00 14.90 112 LEU B O 1
ATOM 783 N N . ASN B 1 34 ? 20.551 15.210 3.099 1.00 13.24 113 ASN B N 1
ATOM 784 C CA . ASN B 1 34 ? 19.424 15.890 3.774 1.00 13.79 113 ASN B CA 1
ATOM 785 C C . ASN B 1 34 ? 19.909 17.273 4.224 1.00 14.45 113 ASN B C 1
ATOM 786 O O . ASN B 1 34 ? 20.719 17.347 5.150 1.00 14.63 113 ASN B O 1
ATOM 791 N N . SER B 1 35 ? 19.360 18.322 3.619 1.00 13.92 114 SER B N 1
ATOM 792 C CA . SER B 1 35 ? 19.669 19.712 3.992 1.00 14.83 114 SER B CA 1
ATOM 793 C C . SER B 1 35 ? 18.459 20.387 4.646 1.00 17.35 114 SER B C 1
ATOM 794 O O . SER B 1 35 ? 18.458 21.612 4.796 1.00 21.71 114 SER B O 1
ATOM 797 N N A SER B 1 36 ? 17.427 19.614 4.993 0.50 17.44 115 SER B N 1
ATOM 798 N N B SER B 1 36 ? 17.422 19.666 5.036 0.50 18.42 115 SER B N 1
ATOM 799 C CA A SER B 1 36 ? 16.073 20.117 5.387 0.50 18.43 115 SER B CA 1
ATOM 800 C CA B SER B 1 36 ? 16.126 20.311 5.395 0.50 19.59 115 SER B CA 1
ATOM 801 C C A SER B 1 36 ? 15.952 20.397 6.903 0.50 20.04 115 SER B C 1
ATOM 802 C C B SER B 1 36 ? 15.882 20.292 6.915 0.50 20.93 115 SER B C 1
ATOM 803 O O A SER B 1 36 ? 14.951 21.002 7.310 0.50 27.67 115 SER B O 1
ATOM 804 O O B SER B 1 36 ? 14.722 20.566 7.317 0.50 24.00 115 SER B O 1
ATOM 809 N N . GLU B 1 37 ? 16.905 19.922 7.712 1.00 19.63 116 GLU B N 1
ATOM 810 C CA . GLU B 1 37 ? 16.799 19.836 9.200 1.00 25.00 116 GLU B CA 1
ATOM 811 C C . GLU B 1 37 ? 17.579 20.951 9.902 1.00 29.52 116 GLU B C 1
ATOM 812 O O . GLU B 1 37 ? 17.841 20.825 11.115 1.00 44.93 116 GLU B O 1
ATOM 818 N N . GLY B 1 38 ? 17.970 21.992 9.187 1.00 22.78 117 GLY B N 1
ATOM 819 C CA . GLY B 1 38 ? 18.784 23.083 9.741 1.00 19.72 117 GLY B CA 1
ATOM 820 C C . GLY B 1 38 ? 20.140 23.135 9.067 1.00 20.18 117 GLY B C 1
ATOM 821 O O . GLY B 1 38 ? 20.256 22.719 7.898 1.00 20.77 117 GLY B O 1
ATOM 822 N N . ASP B 1 39 ? 21.102 23.796 9.704 1.00 19.87 118 ASP B N 1
ATOM 823 C CA . ASP B 1 39 ? 22.293 24.234 8.944 1.00 20.63 118 ASP B CA 1
ATOM 824 C C . ASP B 1 39 ? 23.400 23.164 9.043 1.00 18.03 118 ASP B C 1
ATOM 825 O O . ASP B 1 39 ? 24.431 23.316 8.351 1.00 14.66 118 ASP B O 1
ATOM 830 N N . TRP B 1 40 ? 23.200 22.099 9.836 1.00 15.22 119 TRP B N 1
ATOM 831 C CA . TRP B 1 40 ? 24.007 20.860 9.743 1.00 13.32 119 TRP B CA 1
ATOM 832 C C . TRP B 1 40 ? 23.315 19.918 8.774 1.00 14.70 119 TRP B C 1
ATOM 833 O O . TRP B 1 40 ? 22.144 19.599 8.980 1.00 20.25 119 TRP B O 1
ATOM 844 N N . TRP B 1 41 ? 23.990 19.559 7.712 1.00 12.68 120 TRP B N 1
ATOM 845 C CA . TRP B 1 41 ? 23.431 18.705 6.656 1.00 13.37 120 TRP B CA 1
ATOM 846 C C . TRP B 1 41 ? 23.882 17.270 6.878 1.00 13.61 120 TRP B C 1
ATOM 847 O O . TRP B 1 41 ? 25.073 17.030 7.207 1.00 16.56 120 TRP B O 1
ATOM 858 N N . GLU B 1 42 ? 22.992 16.330 6.551 1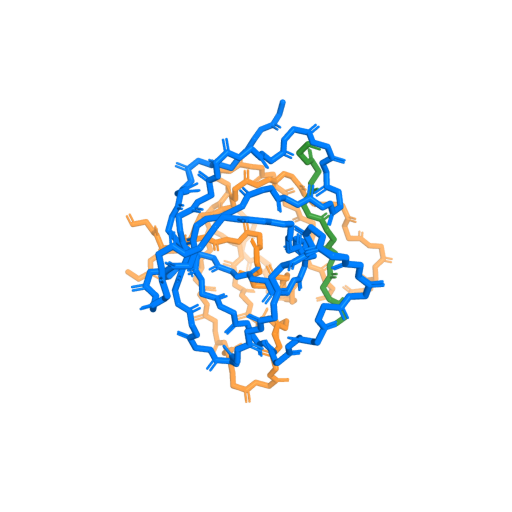.00 12.78 121 GLU B N 1
ATOM 859 C CA . GLU B 1 42 ? 23.489 14.947 6.421 1.00 13.02 121 GLU B CA 1
ATOM 860 C C . GLU B 1 42 ? 24.154 14.776 5.065 1.00 12.88 121 GLU B C 1
ATOM 861 O O . GLU B 1 42 ? 23.601 15.185 4.043 1.00 12.94 121 GLU B O 1
ATOM 867 N N . ALA B 1 43 ? 25.335 14.132 5.089 1.00 15.72 122 ALA B N 1
ATOM 868 C CA . ALA B 1 43 ? 26.157 13.956 3.880 1.00 14.92 122 ALA B CA 1
ATOM 869 C C . ALA B 1 43 ? 26.840 12.588 3.900 1.00 11.40 122 ALA B C 1
ATOM 870 O O . ALA B 1 43 ? 26.996 12.067 4.986 1.00 12.94 122 ALA B O 1
ATOM 872 N N . ARG B 1 44 ? 27.261 12.190 2.713 1.00 12.93 123 ARG B N 1
ATOM 873 C CA . ARG B 1 44 ? 28.158 11.042 2.554 1.00 12.27 123 ARG B CA 1
ATOM 874 C C . ARG B 1 44 ? 29.499 11.562 2.083 1.00 11.79 123 ARG B C 1
ATOM 875 O O . ARG B 1 44 ? 29.563 12.213 1.013 1.00 11.64 123 ARG B O 1
ATOM 883 N N . SER B 1 45 ? 30.549 11.181 2.793 1.00 14.12 124 SER B N 1
ATOM 884 C CA . SER B 1 45 ? 31.901 11.425 2.305 1.00 12.69 124 SER B CA 1
ATOM 885 C C . SER B 1 45 ? 32.184 10.551 1.095 1.00 13.28 124 SER B C 1
ATOM 886 O O . SER B 1 45 ? 32.017 9.303 1.213 1.00 14.73 124 SER B O 1
ATOM 889 N N . LEU B 1 46 ? 32.684 11.064 0.001 1.00 13.42 125 LEU B N 1
ATOM 890 C CA . LEU B 1 46 ? 33.059 10.274 -1.178 1.00 12.37 125 LEU B CA 1
ATOM 891 C C . LEU B 1 46 ? 34.450 9.684 -1.002 1.00 13.32 125 LEU B C 1
ATOM 892 O O . LEU B 1 46 ? 34.914 9.006 -1.909 1.00 15.88 125 LEU B O 1
ATOM 897 N N . THR B 1 47 ? 35.142 10.007 0.085 1.00 14.73 126 THR B N 1
ATOM 898 C CA . THR B 1 47 ? 36.426 9.372 0.443 1.00 18.12 126 THR B CA 1
ATOM 899 C C . THR B 1 47 ? 36.105 8.080 1.178 1.00 15.83 126 THR B C 1
ATOM 900 O O . THR B 1 47 ? 36.660 7.020 0.821 1.00 22.04 126 THR B O 1
ATOM 904 N N . THR B 1 48 ? 35.341 8.121 2.256 1.00 16.14 127 THR B N 1
ATOM 905 C CA . THR B 1 48 ? 35.187 6.981 3.197 1.00 15.54 127 THR B CA 1
ATOM 906 C C . THR B 1 48 ? 33.898 6.210 2.918 1.00 16.68 127 THR B C 1
ATOM 907 O O . THR B 1 48 ? 33.775 5.040 3.320 1.00 20.47 127 THR B O 1
ATOM 911 N N . GLY B 1 49 ? 32.927 6.867 2.313 1.00 16.02 128 GLY B N 1
ATOM 912 C CA . GLY B 1 49 ? 31.598 6.261 2.201 1.00 18.78 128 GLY B CA 1
ATOM 913 C C . GLY B 1 49 ? 30.721 6.457 3.432 1.00 18.48 128 GLY B C 1
ATOM 914 O O . GLY B 1 49 ? 29.552 6.043 3.399 1.00 19.59 128 GLY B O 1
ATOM 915 N N A GLU B 1 50 ? 31.274 7.051 4.494 0.50 18.12 129 GLU B N 1
ATOM 916 N N B GLU B 1 50 ? 31.239 7.057 4.491 0.50 17.81 129 GLU B N 1
ATOM 917 C CA A GLU B 1 50 ? 30.625 7.287 5.807 0.50 19.04 129 GLU B CA 1
ATOM 918 C CA B GLU B 1 50 ? 30.499 7.197 5.756 0.50 18.87 129 GLU B CA 1
ATOM 919 C C A GLU B 1 50 ? 29.532 8.349 5.643 0.50 16.85 129 GLU B C 1
ATOM 920 C C B GLU B 1 50 ? 29.499 8.341 5.626 0.50 16.59 129 GLU B C 1
ATOM 921 O O A GLU B 1 50 ? 29.734 9.328 4.878 0.50 16.33 129 GLU B O 1
ATOM 922 O O B GLU B 1 50 ? 29.714 9.349 4.881 0.50 16.07 129 GLU B O 1
ATOM 933 N N . THR B 1 51 ? 28.432 8.196 6.375 1.00 18.51 130 THR B N 1
ATOM 934 C CA . THR B 1 51 ? 27.377 9.238 6.432 1.00 14.92 130 THR B CA 1
ATOM 935 C C . THR B 1 51 ? 27.371 9.824 7.827 1.00 15.00 130 THR B C 1
ATOM 936 O O . THR B 1 51 ? 27.666 9.191 8.847 1.00 18.28 130 THR B O 1
ATOM 940 N N . GLY B 1 52 ? 27.133 11.127 7.848 1.00 13.33 131 GLY B N 1
ATOM 941 C CA . GLY B 1 52 ? 26.983 11.846 9.110 1.00 13.98 131 GLY B CA 1
ATOM 942 C C . GLY B 1 52 ? 26.693 13.325 8.816 1.00 11.84 131 GLY B C 1
ATOM 943 O O . GLY B 1 52 ? 26.467 13.680 7.661 1.00 13.24 131 GLY B O 1
ATOM 944 N N . TYR B 1 53 ? 26.734 14.115 9.855 1.00 12.66 132 TYR B N 1
ATOM 945 C CA . TYR B 1 53 ? 26.436 15.547 9.693 1.00 13.18 132 TYR B CA 1
ATOM 946 C C . TYR B 1 53 ? 27.720 16.365 9.451 1.00 13.91 132 TYR B C 1
ATOM 947 O O . TYR B 1 53 ? 28.759 16.086 10.048 1.00 15.79 132 TYR B O 1
ATOM 956 N N . ILE B 1 54 ? 27.537 17.405 8.627 1.00 13.51 133 ILE B N 1
ATOM 957 C CA . ILE B 1 54 ? 28.629 18.350 8.330 1.00 14.06 133 ILE B CA 1
ATOM 958 C C . ILE B 1 54 ? 28.041 19.764 8.490 1.00 15.02 133 ILE B C 1
ATOM 959 O O . ILE B 1 54 ? 26.856 19.983 8.184 1.00 15.66 133 ILE B O 1
ATOM 964 N N . PRO B 1 55 ? 28.918 20.720 8.878 1.00 16.95 134 PRO B N 1
ATOM 965 C CA . PRO B 1 55 ? 28.457 22.129 8.968 1.00 17.13 134 PRO B CA 1
ATOM 966 C C . PRO B 1 55 ? 28.373 22.674 7.540 1.00 23.07 134 PRO B C 1
ATOM 967 O O . PRO B 1 55 ? 29.345 22.689 6.817 1.00 21.95 134 PRO B O 1
ATOM 971 N N . SER B 1 56 ? 27.195 23.222 7.194 1.00 24.99 135 SER B N 1
ATOM 972 C CA . SER B 1 56 ? 26.955 23.556 5.779 1.00 20.16 135 SER B CA 1
ATOM 973 C C . SER B 1 56 ? 27.801 24.774 5.326 1.00 12.64 135 SER B C 1
ATOM 974 O O . SER B 1 56 ? 27.995 24.947 4.104 1.00 14.54 135 SER B O 1
ATOM 977 N N . ASN B 1 57 ? 28.342 25.583 6.225 1.00 12.80 136 ASN B N 1
ATOM 978 C CA . ASN B 1 57 ? 29.215 26.697 5.840 1.00 12.26 136 ASN B CA 1
ATOM 979 C C . ASN B 1 57 ? 30.608 26.271 5.489 1.00 16.03 136 ASN B C 1
ATOM 980 O O . ASN B 1 57 ? 31.361 26.996 4.888 1.00 17.33 136 ASN B O 1
ATOM 985 N N . TYR B 1 58 ? 30.963 24.993 5.730 1.00 16.92 137 TYR B N 1
ATOM 986 C CA . TYR B 1 58 ? 32.287 24.464 5.379 1.00 12.17 137 TYR B CA 1
ATOM 987 C C . TYR B 1 58 ? 32.328 23.846 3.984 1.00 14.14 137 TYR B C 1
ATOM 988 O O . TYR B 1 58 ? 33.437 23.411 3.547 1.00 13.95 137 TYR B O 1
ATOM 997 N N . VAL B 1 59 ? 31.210 23.742 3.284 1.00 15.17 138 VAL B N 1
ATOM 998 C CA . VAL B 1 59 ? 31.258 23.149 1.930 1.00 13.92 138 VAL B CA 1
ATOM 999 C C . VAL B 1 59 ? 30.646 24.056 0.886 1.00 13.22 138 VAL B C 1
ATOM 1000 O O . VAL B 1 59 ? 29.830 24.974 1.227 1.00 18.42 138 VAL B O 1
ATOM 1004 N N . ALA B 1 60 ? 31.016 23.903 -0.347 1.00 14.19 139 ALA B N 1
ATOM 1005 C CA . ALA B 1 60 ? 30.433 24.656 -1.469 1.00 13.45 139 ALA B CA 1
ATOM 1006 C C . ALA B 1 60 ? 30.160 23.720 -2.624 1.00 12.82 139 ALA B C 1
ATOM 1007 O O . ALA B 1 60 ? 30.812 22.664 -2.741 1.00 13.85 139 ALA B O 1
ATOM 1009 N N . PRO B 1 61 ? 29.236 24.022 -3.523 1.00 15.27 140 PRO B N 1
ATOM 1010 C CA . PRO B 1 61 ? 29.055 23.221 -4.732 1.00 16.05 140 PRO B CA 1
ATOM 1011 C C . PRO B 1 61 ? 30.336 23.194 -5.586 1.00 18.16 140 PRO B C 1
ATOM 1012 O O . PRO B 1 61 ? 31.013 24.201 -5.683 1.00 19.39 140 PRO B O 1
ATOM 1016 N N . VAL B 1 62 ? 30.639 22.013 -6.131 1.00 17.90 141 VAL B N 1
ATOM 1017 C CA . VAL B 1 62 ? 31.644 21.856 -7.214 1.00 23.71 141 VAL B CA 1
ATOM 1018 C C . VAL B 1 62 ? 31.042 22.520 -8.462 1.00 30.22 141 VAL B C 1
ATOM 1019 O O . VAL B 1 62 ? 31.833 23.239 -9.025 1.00 41.39 141 VAL B O 1
ATOM 1023 N N . SER C 2 4 ? 24.527 27.466 15.182 1.00 26.84 4 SER Q N 1
ATOM 1024 C CA . SER C 2 4 ? 25.389 26.483 15.947 1.00 26.61 4 SER Q CA 1
ATOM 1025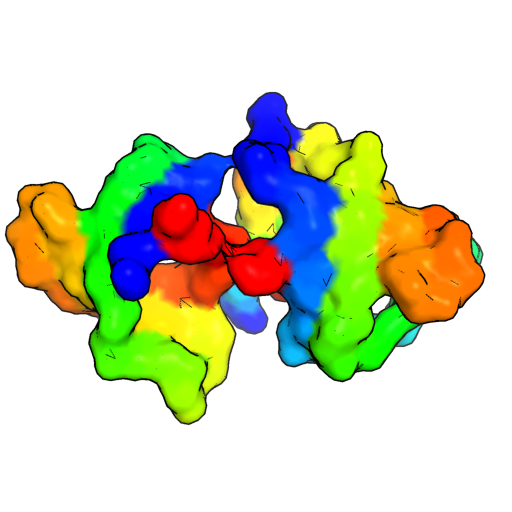 C C . SER C 2 4 ? 26.592 26.060 15.113 1.00 18.97 4 SER Q C 1
ATOM 1026 O O . SER C 2 4 ? 27.241 25.093 15.447 1.00 26.27 4 SER Q O 1
ATOM 1029 N N . LEU C 2 5 ? 26.841 26.724 14.008 1.00 13.60 5 LEU Q N 1
ATOM 1030 C CA . LEU C 2 5 ? 27.937 26.415 13.074 1.00 13.48 5 LEU Q CA 1
ATOM 1031 C C . LEU C 2 5 ? 29.247 26.904 13.628 1.00 13.68 5 LEU Q C 1
ATOM 1032 O O . LEU C 2 5 ? 29.311 27.951 14.228 1.00 14.92 5 LEU Q O 1
ATOM 1037 N N . PRO C 2 6 ? 30.335 26.180 13.329 1.00 13.97 6 PRO Q N 1
ATOM 1038 C CA . PRO C 2 6 ? 31.662 26.611 13.671 1.00 15.36 6 PRO Q CA 1
ATOM 1039 C C . PRO C 2 6 ? 32.004 27.832 12.798 1.00 13.09 6 PRO Q C 1
ATOM 1040 O O . PRO C 2 6 ? 31.618 27.909 11.657 1.00 13.44 6 PRO Q O 1
ATOM 1044 N N . THR C 2 7 ? 32.869 28.692 13.316 1.00 14.73 7 THR Q N 1
ATOM 1045 C CA . THR C 2 7 ? 33.555 29.699 12.486 1.00 14.66 7 THR Q CA 1
ATOM 1046 C C . THR C 2 7 ? 34.644 29.015 11.683 1.00 13.35 7 THR Q C 1
ATOM 1047 O O . THR C 2 7 ? 35.324 28.102 12.167 1.00 20.04 7 THR Q O 1
ATOM 1051 N N . PRO C 2 8 ? 34.750 29.334 10.378 1.00 14.93 8 PRO Q N 1
ATOM 1052 C CA . PRO C 2 8 ? 35.831 28.813 9.545 1.00 14.78 8 PRO Q CA 1
ATOM 1053 C C . PRO C 2 8 ? 37.188 29.146 10.138 1.00 15.18 8 PRO Q C 1
ATOM 1054 O O . PRO C 2 8 ? 37.340 30.233 10.710 1.00 15.78 8 PRO Q O 1
ATOM 1058 N N . PRO C 2 9 ? 38.197 28.305 9.878 1.00 14.80 9 PRO Q N 1
ATOM 1059 C CA . PRO C 2 9 ? 39.528 28.499 10.438 1.00 16.98 9 PRO Q CA 1
ATOM 1060 C C . PRO C 2 9 ? 40.411 29.366 9.526 1.00 18.53 9 PRO Q C 1
ATOM 1061 O O . PRO C 2 9 ? 41.495 28.982 9.120 1.00 23.99 9 PRO Q O 1
ATOM 1065 N N . THR C 2 10 ? 39.949 30.563 9.222 1.00 17.49 10 THR Q N 1
ATOM 1066 C CA . THR C 2 10 ? 40.591 31.505 8.278 1.00 17.58 10 THR Q CA 1
ATOM 1067 C C . THR C 2 10 ? 41.504 32.474 9.062 1.00 20.55 10 THR Q C 1
ATOM 1068 O O . THR C 2 10 ? 41.321 32.572 10.325 1.00 21.41 10 THR Q O 1
#